Protein AF-A0A2G6QRQ7-F1 (afdb_monomer)

Foldseek 3Di:
DEEDEAEFAQLDPVRVVVSLVVQVVCVVVVYHYAYEYQEPNNVVVQVVSVHHYHHFPPHDDPVQSVVVVCVVVVNDPDHPDDPVRVVRRVVRVVVD

Secondary structure (DSSP, 8-state):
--EEEE---TT-HHHHHHHHHHHHHHHHTT-EEEEEES-STTHHHHHHTT--EEE-SSPPPHHHHHHHHHHHTTS----S--HHHHHHHHHHHTT-

Radius of gyration: 14.06 Å; Cα contacts (8 Å, |Δi|>4): 133; chains: 1; bounding box: 33×23×39 Å

Nearest PDB structures (foldseek):
  3l7o-assembly1_B  TM=7.047E-01  e=6.100E-02  Streptococcus mutans UA159
  7mi0-assembly1_A  TM=5.917E-01  e=1.782E-01  Rickettsia africae ESF-5
  3ixq-assembly1_D  TM=5.889E-01  e=4.552E-01  Methanocaldococcus jannaschii
  3lou-assembly1_A  TM=4.317E-01  e=5.951E-01  Burkholderia mallei ATCC 23344
  3d5n-assembly1_G  TM=4.537E-01  e=8.677E+00  Saccharolobus solfataricus

pLDDT: mean 96.85, std 2.37, range [80.69, 98.75]

Mean predicted aligned error: 2.42 Å

Solvent-accessible surface area (backbone atoms only — not comparable to full-atom values): 5448 Å² total; per-residue (Å²): 126,54,80,47,80,43,70,38,59,19,69,36,66,73,46,35,56,52,48,50,56,53,47,53,54,41,42,74,71,56,30,49,72,41,34,37,30,40,26,71,79,44,41,60,63,45,48,74,71,72,42,59,72,46,79,42,45,73,61,51,50,74,68,44,44,52,38,48,54,30,36,78,70,71,74,42,87,71,72,75,76,47,75,66,54,52,53,45,32,54,56,42,60,79,71,112

Sequence (96 aa):
MSRLLFAPETFNLGETSRGIEVAKAAQSGGHEVLFMGYSKRFADYITDAGFELKLLDPELTDAEANQMLAIDQGRSVRHPFTTEMVRTRVTSELNL

Structure (mmCIF, N/CA/C/O backbone):
data_AF-A0A2G6QRQ7-F1
#
_entry.id   AF-A0A2G6QRQ7-F1
#
loop_
_atom_site.group_PDB
_atom_site.id
_atom_site.type_symbol
_atom_site.label_atom_id
_atom_site.label_alt_id
_atom_site.label_comp_id
_atom_site.label_asym_id
_atom_site.label_entity_id
_atom_site.label_seq_id
_atom_site.pdbx_PDB_ins_code
_atom_site.Cartn_x
_atom_site.Cartn_y
_atom_site.Cartn_z
_atom_site.occupancy
_atom_site.B_iso_or_equiv
_atom_site.auth_seq_id
_atom_site.auth_comp_id
_atom_site.auth_asym_id
_atom_site.auth_atom_id
_atom_site.pdbx_PDB_model_num
ATOM 1 N N . MET A 1 1 ? -13.114 -12.156 17.042 1.00 80.69 1 MET A N 1
ATOM 2 C CA . MET A 1 1 ? -12.113 -11.092 16.846 1.00 80.69 1 MET A CA 1
ATOM 3 C C . MET A 1 1 ? -10.929 -11.712 16.128 1.00 80.69 1 MET A C 1
ATOM 5 O O . MET A 1 1 ? -10.381 -12.684 16.631 1.00 80.69 1 MET A O 1
ATOM 9 N N . SER A 1 2 ? -10.619 -11.220 14.932 1.00 95.00 2 SER A N 1
ATOM 10 C CA . SER A 1 2 ? -9.535 -11.719 14.073 1.00 95.00 2 SER A CA 1
ATOM 11 C C . SER A 1 2 ? -8.735 -10.526 13.565 1.00 95.00 2 SER A C 1
ATOM 13 O O . SER A 1 2 ? -9.302 -9.438 13.451 1.00 95.00 2 SER A O 1
ATOM 15 N N . ARG A 1 3 ? -7.458 -10.739 13.243 1.00 96.12 3 ARG A N 1
ATOM 16 C CA . ARG A 1 3 ? -6.611 -9.745 12.582 1.00 96.12 3 ARG A CA 1
ATOM 17 C C . ARG A 1 3 ? -6.667 -9.951 11.072 1.00 96.12 3 ARG A C 1
ATOM 19 O O . ARG A 1 3 ? -6.515 -11.080 10.609 1.00 96.12 3 ARG A O 1
ATOM 26 N N . LEU A 1 4 ? -6.906 -8.877 10.328 1.00 97.88 4 LEU A N 1
ATOM 27 C CA . LEU A 1 4 ? -6.955 -8.867 8.870 1.00 97.88 4 LEU A CA 1
ATOM 28 C C . LEU A 1 4 ? -5.819 -8.002 8.326 1.00 97.88 4 LEU A C 1
ATOM 30 O O . LEU A 1 4 ? -5.678 -6.842 8.714 1.00 97.88 4 LEU A O 1
ATOM 34 N N . LEU A 1 5 ? -5.030 -8.581 7.423 1.00 97.75 5 LEU A N 1
ATOM 35 C CA . LEU A 1 5 ? -3.982 -7.882 6.692 1.00 97.75 5 LEU A CA 1
ATOM 36 C C . LEU A 1 5 ? -4.514 -7.472 5.318 1.00 97.75 5 LEU A C 1
ATOM 38 O O . LEU A 1 5 ? -4.988 -8.314 4.556 1.00 97.75 5 LEU A O 1
ATOM 42 N N . PHE A 1 6 ? -4.404 -6.188 5.002 1.00 98.25 6 PHE A N 1
ATOM 43 C CA . PHE A 1 6 ? -4.675 -5.636 3.682 1.00 98.25 6 PHE A CA 1
ATOM 44 C C . PHE A 1 6 ? -3.348 -5.337 2.994 1.00 98.25 6 PHE A C 1
ATOM 46 O O . PHE A 1 6 ? -2.512 -4.621 3.536 1.00 98.25 6 PHE A O 1
ATOM 53 N N . ALA A 1 7 ? -3.162 -5.868 1.792 1.00 97.62 7 ALA A N 1
ATOM 54 C CA . ALA A 1 7 ? -1.947 -5.690 1.006 1.00 97.62 7 ALA A CA 1
ATOM 55 C C . ALA A 1 7 ? -2.270 -5.103 -0.376 1.00 97.62 7 ALA A C 1
ATOM 57 O O . ALA A 1 7 ? -2.053 -5.783 -1.377 1.00 97.62 7 ALA A O 1
ATOM 58 N N . PRO A 1 8 ? -2.869 -3.898 -0.452 1.00 97.00 8 PRO A N 1
ATOM 59 C CA . PRO A 1 8 ? -3.139 -3.289 -1.740 1.00 97.00 8 PRO A CA 1
ATOM 60 C C . PRO A 1 8 ? -1.823 -2.935 -2.438 1.00 97.00 8 PRO A C 1
ATOM 62 O O . PRO A 1 8 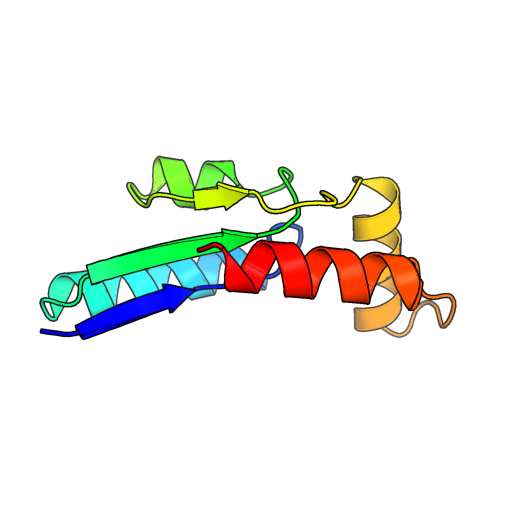? -0.854 -2.537 -1.785 1.00 97.00 8 PRO A O 1
ATOM 65 N N . GLU A 1 9 ? -1.804 -2.953 -3.767 1.00 96.38 9 GLU A N 1
ATOM 66 C CA . GLU A 1 9 ? -0.744 -2.280 -4.510 1.00 96.38 9 GLU A CA 1
ATOM 67 C C . GLU A 1 9 ? -0.833 -0.768 -4.250 1.00 96.38 9 GLU A C 1
ATOM 69 O O . GLU A 1 9 ? -1.577 -0.039 -4.905 1.00 96.38 9 GLU A O 1
ATOM 74 N N . THR A 1 10 ? -0.067 -0.258 -3.279 1.00 97.31 10 THR A N 1
ATOM 75 C CA . THR A 1 10 ? -0.125 1.144 -2.811 1.00 97.31 10 THR A CA 1
ATOM 76 C C . THR A 1 10 ? 0.352 2.177 -3.843 1.00 97.31 10 THR A C 1
ATOM 78 O O . THR A 1 10 ? 0.407 3.376 -3.569 1.00 97.31 10 THR A O 1
ATOM 81 N N . PHE A 1 11 ? 0.674 1.734 -5.061 1.00 96.88 11 PHE A N 1
ATOM 82 C CA . PHE A 1 11 ? 0.854 2.579 -6.241 1.00 96.88 11 PHE A CA 1
ATOM 83 C C . PHE A 1 11 ? -0.400 2.699 -7.121 1.00 96.88 11 PHE A C 1
ATOM 85 O O . PHE A 1 11 ? -0.384 3.439 -8.108 1.00 96.88 11 PHE A O 1
ATOM 92 N N . ASN A 1 12 ? -1.472 1.976 -6.793 1.00 97.38 12 ASN A N 1
ATOM 93 C CA . ASN A 1 12 ? -2.753 1.964 -7.483 1.00 97.38 12 ASN A CA 1
ATOM 94 C C . ASN A 1 12 ? -3.836 2.577 -6.580 1.00 97.38 12 ASN A C 1
ATOM 96 O O . ASN A 1 12 ? -4.247 1.997 -5.571 1.00 97.38 12 ASN A O 1
ATOM 100 N N . LEU A 1 13 ? -4.335 3.756 -6.963 1.00 96.56 13 LEU A N 1
ATOM 101 C CA . LEU A 1 13 ? -5.349 4.481 -6.194 1.00 96.56 13 LEU A CA 1
ATOM 102 C C . LEU A 1 13 ? -6.655 3.689 -6.069 1.00 96.56 13 LEU A C 1
ATOM 104 O O . LEU A 1 13 ? -7.295 3.709 -5.020 1.00 96.56 13 LEU A O 1
ATOM 108 N N . GLY A 1 14 ? -7.062 2.990 -7.131 1.00 96.38 14 GLY A N 1
ATOM 109 C CA . GLY A 1 14 ? -8.309 2.229 -7.144 1.00 96.38 14 GLY A CA 1
ATOM 110 C C . GLY A 1 14 ? -8.264 1.032 -6.200 1.00 96.38 14 GLY A C 1
ATOM 111 O O . GLY A 1 14 ? -9.261 0.706 -5.563 1.00 96.38 14 GLY A O 1
ATOM 112 N N . GLU A 1 15 ? -7.118 0.368 -6.087 1.00 96.44 15 GLU A N 1
ATOM 113 C CA . GLU A 1 15 ? -6.929 -0.715 -5.122 1.00 96.44 15 GLU A CA 1
ATOM 114 C C . GLU A 1 15 ? -6.823 -0.191 -3.690 1.00 96.44 15 GLU A C 1
ATOM 116 O O . GLU A 1 15 ? -7.549 -0.657 -2.814 1.00 96.44 15 GLU A O 1
ATOM 121 N N . THR A 1 16 ? -6.011 0.847 -3.482 1.00 98.31 16 THR A N 1
ATOM 122 C CA . THR A 1 16 ? -5.800 1.468 -2.168 1.00 98.31 16 THR A CA 1
ATOM 123 C C . THR A 1 16 ? -7.116 1.983 -1.577 1.00 98.31 16 THR A C 1
ATOM 125 O O . THR A 1 16 ? -7.487 1.615 -0.464 1.00 98.31 16 THR A O 1
ATOM 128 N N . SER A 1 17 ? -7.876 2.776 -2.341 1.00 98.38 17 SER A N 1
ATOM 129 C CA . SER A 1 17 ? -9.151 3.350 -1.881 1.00 98.38 17 SER A CA 1
ATOM 130 C C . SER A 1 17 ? -10.220 2.292 -1.598 1.00 98.38 17 SER A C 1
ATOM 132 O O . SER A 1 17 ? -10.897 2.368 -0.576 1.00 98.38 17 SER A O 1
ATOM 134 N N . ARG A 1 18 ? -10.351 1.259 -2.443 1.00 98.19 18 ARG A N 1
ATOM 135 C CA . ARG A 1 18 ? -11.284 0.149 -2.175 1.00 98.19 18 ARG A CA 1
ATOM 136 C C . ARG A 1 18 ? -10.867 -0.657 -0.948 1.00 98.19 18 ARG A C 1
ATOM 138 O O . ARG A 1 18 ? -11.729 -1.016 -0.151 1.00 98.19 18 ARG A O 1
ATOM 145 N N . GLY A 1 19 ? -9.567 -0.903 -0.779 1.00 98.25 19 GLY A N 1
ATOM 146 C CA . GLY A 1 19 ? -9.019 -1.565 0.404 1.00 98.25 19 GLY A CA 1
ATOM 147 C C . GLY A 1 19 ? -9.373 -0.823 1.693 1.00 98.25 19 GLY A C 1
ATOM 148 O O . GLY A 1 19 ? -9.837 -1.448 2.642 1.00 98.25 19 GLY A O 1
ATOM 149 N N . ILE A 1 20 ? -9.253 0.509 1.696 1.00 98.75 20 ILE A N 1
ATOM 150 C CA . ILE A 1 20 ? -9.625 1.370 2.831 1.00 98.75 20 ILE A CA 1
ATOM 151 C C . ILE A 1 20 ? -11.102 1.211 3.212 1.00 98.75 20 ILE A C 1
ATOM 153 O O . ILE A 1 20 ? -11.417 1.065 4.391 1.00 98.75 20 ILE A O 1
ATOM 157 N N . GLU A 1 21 ? -12.021 1.203 2.248 1.00 98.69 21 GLU A N 1
ATOM 158 C CA . GLU A 1 21 ? -13.452 1.079 2.561 1.00 98.69 21 GLU A CA 1
ATOM 159 C C . GLU A 1 21 ? -13.807 -0.303 3.130 1.00 98.69 21 GLU A C 1
ATOM 161 O O . GLU A 1 21 ? -14.568 -0.408 4.096 1.00 98.69 21 GLU A O 1
ATOM 166 N N . VAL A 1 22 ? -13.198 -1.371 2.604 1.00 98.50 22 VAL A N 1
ATOM 167 C CA . VAL A 1 22 ? -13.368 -2.723 3.161 1.00 98.50 22 VAL A CA 1
ATOM 168 C C . VAL A 1 22 ? -12.753 -2.818 4.563 1.00 98.50 22 VAL A C 1
ATOM 170 O O . VAL A 1 22 ? -13.355 -3.409 5.460 1.00 98.50 22 VAL A O 1
ATOM 173 N N . ALA A 1 23 ? -11.598 -2.192 4.788 1.00 98.56 23 ALA A N 1
ATOM 174 C CA . ALA A 1 23 ? -10.954 -2.111 6.095 1.00 98.56 23 ALA A CA 1
ATOM 175 C C . ALA A 1 23 ? -11.812 -1.377 7.136 1.00 98.56 23 ALA A C 1
ATOM 177 O O . ALA A 1 23 ? -11.951 -1.862 8.259 1.00 98.56 23 ALA A O 1
ATOM 178 N N . LYS A 1 24 ? -12.457 -0.260 6.771 1.00 98.62 24 LYS A N 1
ATOM 179 C CA . LYS A 1 24 ? -13.410 0.448 7.649 1.00 98.62 24 LYS A CA 1
ATOM 180 C C . LYS A 1 24 ? -14.576 -0.447 8.052 1.00 98.62 24 LYS A C 1
ATOM 182 O O . LYS A 1 24 ? -14.947 -0.486 9.228 1.00 98.62 24 LYS A O 1
ATOM 187 N N . ALA A 1 25 ? -15.137 -1.191 7.098 1.00 98.56 25 ALA A N 1
ATOM 188 C CA . ALA A 1 25 ? -16.207 -2.143 7.379 1.00 98.56 25 ALA A CA 1
ATOM 189 C C . ALA A 1 25 ? -15.735 -3.273 8.311 1.00 98.56 25 ALA A C 1
ATOM 191 O O . ALA A 1 25 ? -16.427 -3.609 9.271 1.00 98.56 25 ALA A O 1
ATOM 192 N N . ALA A 1 26 ? -14.535 -3.814 8.085 1.00 98.31 26 ALA A N 1
ATOM 193 C CA . ALA A 1 26 ? -13.955 -4.840 8.943 1.00 98.31 26 ALA A CA 1
ATOM 194 C C . ALA A 1 26 ? -13.690 -4.337 10.373 1.00 98.31 26 ALA A C 1
ATOM 196 O O . ALA A 1 26 ? -14.068 -5.000 11.340 1.00 98.31 26 ALA A O 1
ATOM 197 N N . GLN A 1 27 ? -13.102 -3.149 10.521 1.00 98.19 27 GLN A N 1
ATOM 198 C CA . GLN A 1 27 ? -12.867 -2.533 11.827 1.00 98.19 27 GLN A CA 1
ATOM 199 C C . GLN A 1 27 ? -14.186 -2.274 12.568 1.00 98.19 27 GLN A C 1
ATOM 201 O O . GLN A 1 27 ? -14.303 -2.596 13.750 1.00 98.19 27 GLN A O 1
ATOM 206 N N . SER A 1 28 ? -15.214 -1.791 11.862 1.00 98.06 28 SER A N 1
ATOM 207 C CA . SER A 1 28 ? -16.567 -1.612 12.417 1.00 98.06 28 SER A CA 1
ATOM 208 C C . SER A 1 28 ? -17.199 -2.936 12.867 1.00 98.06 28 SER A C 1
ATOM 210 O O . SER A 1 28 ? -17.979 -2.962 13.816 1.00 98.06 28 SER A O 1
ATOM 212 N N . GLY A 1 29 ? -16.836 -4.047 12.218 1.00 97.56 29 GLY A N 1
ATOM 213 C CA . GLY A 1 29 ? -17.204 -5.409 12.613 1.00 97.56 29 GLY A CA 1
ATOM 214 C C . GLY A 1 29 ? -16.414 -5.970 13.804 1.00 97.56 29 GLY A C 1
ATOM 215 O O . GLY A 1 29 ? -16.633 -7.118 14.189 1.00 97.56 29 GLY A O 1
ATOM 216 N N . GLY A 1 30 ? -15.499 -5.195 14.396 1.00 97.94 30 GLY A N 1
ATOM 217 C CA . GLY A 1 30 ? -14.687 -5.608 15.543 1.00 97.94 30 GLY A CA 1
ATOM 218 C C . GLY A 1 30 ? -13.439 -6.418 15.176 1.00 97.94 30 GLY A C 1
ATOM 219 O O . GLY A 1 30 ? -12.911 -7.149 16.018 1.00 97.94 30 GLY A O 1
ATOM 220 N N . HIS A 1 31 ? -12.976 -6.331 13.926 1.00 98.31 31 HIS A N 1
ATOM 221 C CA . HIS A 1 31 ? -11.698 -6.903 13.504 1.00 98.31 31 HIS A CA 1
ATOM 222 C C . HIS A 1 31 ? -10.547 -5.921 13.734 1.00 98.31 31 HIS A C 1
ATOM 224 O O . HIS A 1 31 ? -10.707 -4.708 13.614 1.00 98.31 31 HIS A O 1
ATOM 230 N N . GLU A 1 32 ? -9.366 -6.457 14.027 1.00 97.69 32 GLU A N 1
ATOM 231 C CA . GLU A 1 32 ? -8.133 -5.678 13.963 1.00 97.69 32 GLU A CA 1
ATOM 232 C C . GLU A 1 32 ? -7.675 -5.604 12.504 1.00 97.69 32 GLU A C 1
ATOM 234 O O . GLU A 1 32 ? -7.749 -6.600 11.779 1.00 97.69 32 GLU A O 1
ATOM 239 N N . VAL A 1 33 ? -7.207 -4.436 12.075 1.00 98.38 33 VAL A N 1
ATOM 240 C CA . VAL A 1 33 ? -6.826 -4.171 10.687 1.00 98.38 33 VAL A CA 1
ATOM 241 C C . VAL A 1 33 ? -5.396 -3.657 10.642 1.00 98.38 33 VAL A C 1
ATOM 243 O O . VAL A 1 33 ? -5.051 -2.729 11.368 1.00 98.38 33 VAL A O 1
ATOM 246 N N . LEU A 1 34 ? -4.598 -4.236 9.749 1.00 97.81 34 LEU A N 1
ATOM 247 C CA . LEU A 1 34 ? -3.257 -3.779 9.407 1.00 97.81 34 LEU A CA 1
ATOM 248 C C . LEU A 1 34 ? -3.145 -3.652 7.889 1.00 97.81 34 LEU A C 1
ATOM 250 O O . LEU A 1 34 ? -3.653 -4.513 7.168 1.00 97.81 34 LEU A O 1
ATOM 254 N N . PHE A 1 35 ? -2.454 -2.623 7.404 1.00 98.62 35 PHE A N 1
ATOM 255 C CA . PHE A 1 35 ? -2.049 -2.541 6.005 1.00 98.62 35 PHE A CA 1
ATOM 256 C C . PHE A 1 35 ? -0.563 -2.847 5.846 1.00 98.62 35 PHE A C 1
ATOM 258 O O . PHE A 1 35 ? 0.258 -2.473 6.684 1.00 98.62 35 PHE A O 1
ATOM 265 N N . MET A 1 36 ? -0.215 -3.460 4.719 1.00 98.44 36 MET A N 1
ATOM 266 C CA . MET A 1 36 ? 1.143 -3.490 4.194 1.00 98.44 36 MET A CA 1
ATOM 267 C C . MET A 1 36 ? 1.179 -2.969 2.758 1.00 98.44 36 MET A C 1
ATOM 269 O O . MET A 1 36 ? 0.162 -2.953 2.066 1.00 98.44 36 MET A O 1
ATOM 273 N N . GLY A 1 37 ? 2.359 -2.578 2.295 1.00 97.81 37 GLY A N 1
ATOM 274 C CA . GLY A 1 37 ? 2.572 -2.215 0.901 1.00 97.81 37 GLY A CA 1
ATOM 275 C C . GLY A 1 37 ? 4.041 -1.977 0.591 1.00 97.81 37 GLY A C 1
ATOM 276 O O . GLY A 1 37 ? 4.885 -1.963 1.484 1.00 97.81 37 GLY A O 1
ATOM 277 N N . TYR A 1 38 ? 4.336 -1.756 -0.686 1.00 98.00 38 TYR A N 1
ATOM 278 C CA . TYR A 1 38 ? 5.699 -1.490 -1.155 1.00 98.00 38 TYR A CA 1
ATOM 279 C C . TYR A 1 38 ? 5.879 -0.074 -1.705 1.00 98.00 38 TYR A C 1
ATOM 281 O O . TYR A 1 38 ? 7.005 0.348 -1.909 1.00 98.00 38 TYR A O 1
ATOM 289 N N . SER A 1 39 ? 4.815 0.687 -1.969 1.00 97.88 39 SER A N 1
ATOM 290 C CA . SER A 1 39 ? 4.912 2.036 -2.546 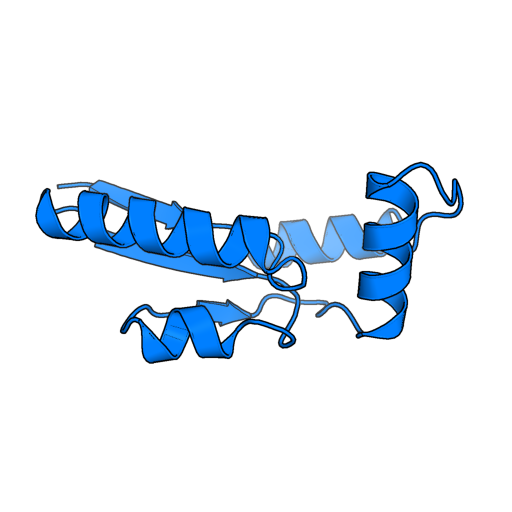1.00 97.88 39 SER A CA 1
ATOM 291 C C . SER A 1 39 ? 4.422 3.119 -1.589 1.00 97.88 39 SER A C 1
ATOM 293 O O . SER A 1 39 ? 3.398 2.965 -0.925 1.00 97.88 39 SER A O 1
ATOM 295 N N . LYS A 1 40 ? 5.110 4.261 -1.588 1.00 97.88 40 LYS A N 1
ATOM 296 C CA . LYS A 1 40 ? 4.690 5.472 -0.867 1.00 97.88 40 LYS A CA 1
ATOM 297 C C . LYS A 1 40 ? 3.619 6.283 -1.602 1.00 97.88 40 LYS A C 1
ATOM 299 O O . LYS A 1 40 ? 2.983 7.130 -0.991 1.00 97.88 40 LYS A O 1
ATOM 304 N N . ARG A 1 41 ? 3.389 6.024 -2.895 1.00 98.06 41 ARG A N 1
ATOM 305 C CA . ARG A 1 41 ? 2.595 6.892 -3.785 1.00 98.06 41 ARG A CA 1
ATOM 306 C C . ARG A 1 41 ? 1.184 7.203 -3.274 1.00 98.06 41 ARG A C 1
ATOM 308 O O . ARG A 1 41 ? 0.748 8.342 -3.392 1.00 98.06 41 ARG A O 1
ATOM 315 N N . PHE A 1 42 ? 0.477 6.211 -2.736 1.00 98.25 42 PHE A N 1
ATOM 316 C CA . PHE A 1 42 ? -0.835 6.394 -2.104 1.00 98.25 42 PHE A CA 1
ATOM 317 C C . PHE A 1 42 ? -0.853 5.917 -0.646 1.00 98.25 42 PHE A C 1
ATOM 319 O O . PHE A 1 42 ? -1.919 5.643 -0.102 1.00 98.25 42 PHE A O 1
ATOM 326 N N . ALA A 1 43 ? 0.315 5.836 -0.000 1.00 97.69 43 ALA A N 1
ATOM 327 C CA . ALA A 1 43 ? 0.431 5.459 1.408 1.00 97.69 43 ALA A CA 1
ATOM 328 C C . ALA A 1 43 ? -0.365 6.404 2.321 1.00 97.69 43 ALA A C 1
ATOM 330 O O . ALA A 1 43 ? -1.080 5.940 3.209 1.00 97.69 43 ALA A O 1
ATOM 331 N N . ASP A 1 44 ? -0.316 7.705 2.029 1.00 98.12 44 ASP A N 1
ATOM 332 C CA . ASP A 1 44 ? -0.974 8.736 2.835 1.00 98.12 44 ASP A CA 1
ATOM 333 C C . ASP A 1 44 ? -2.495 8.539 2.909 1.00 98.12 44 ASP A C 1
ATOM 335 O O . ASP A 1 44 ? -3.101 8.801 3.938 1.00 98.12 44 ASP A O 1
ATOM 339 N N . TYR A 1 45 ? -3.126 7.964 1.877 1.00 98.50 45 TYR A N 1
ATOM 340 C CA . TYR A 1 45 ? -4.567 7.673 1.901 1.00 98.50 45 TYR A CA 1
ATOM 341 C C . TYR A 1 45 ? -4.930 6.663 2.996 1.00 98.50 45 TYR A C 1
ATOM 343 O O . TYR A 1 45 ? -6.012 6.740 3.577 1.00 98.50 45 TYR A O 1
ATOM 351 N N . ILE A 1 46 ? -4.040 5.704 3.268 1.00 98.69 46 ILE A N 1
ATOM 352 C CA . ILE A 1 46 ? -4.233 4.690 4.308 1.00 98.69 46 ILE A CA 1
ATOM 353 C C . ILE A 1 46 ? -4.049 5.334 5.684 1.00 98.69 46 ILE A C 1
ATOM 355 O O . ILE A 1 46 ? -4.899 5.157 6.561 1.00 98.69 46 ILE A O 1
ATOM 359 N N . THR A 1 47 ? -2.978 6.110 5.865 1.00 98.31 47 THR A N 1
ATOM 360 C CA . THR A 1 47 ? -2.680 6.752 7.152 1.00 98.31 47 THR A CA 1
ATOM 361 C C . THR A 1 47 ? -3.684 7.849 7.498 1.00 98.31 47 THR A C 1
ATOM 363 O O . THR A 1 47 ? -4.125 7.923 8.643 1.00 98.31 47 THR A O 1
ATOM 366 N N . ASP A 1 48 ? -4.135 8.636 6.519 1.00 98.50 48 ASP A N 1
ATOM 367 C CA . ASP A 1 48 ? -5.166 9.669 6.691 1.00 98.50 48 ASP A CA 1
ATOM 368 C C . ASP A 1 48 ? -6.538 9.062 7.011 1.00 98.50 48 ASP A C 1
ATOM 370 O O . ASP A 1 48 ? -7.351 9.670 7.709 1.00 98.50 48 ASP A O 1
ATOM 374 N N . ALA A 1 49 ? -6.799 7.832 6.552 1.00 98.31 49 ALA A N 1
ATOM 375 C CA . ALA A 1 49 ? -7.979 7.062 6.940 1.00 98.31 49 ALA A CA 1
ATOM 376 C C . ALA A 1 49 ? -7.884 6.469 8.361 1.00 98.31 49 ALA A C 1
ATOM 378 O O . ALA A 1 49 ? -8.834 5.827 8.812 1.00 98.31 49 ALA A O 1
ATOM 379 N N . GLY A 1 50 ? -6.772 6.692 9.071 1.00 98.25 50 GLY A N 1
ATOM 380 C CA . GLY A 1 50 ? -6.553 6.248 10.446 1.00 98.25 50 GLY A CA 1
ATOM 381 C C . GLY A 1 50 ? -6.027 4.818 10.577 1.00 98.25 50 GLY A C 1
ATOM 382 O O . GLY A 1 50 ? -6.063 4.266 11.677 1.00 98.25 50 GLY A O 1
ATOM 383 N N . PHE A 1 51 ? -5.552 4.206 9.488 1.00 98.50 51 PHE A N 1
ATOM 384 C CA . PHE A 1 51 ? -4.970 2.864 9.517 1.00 98.50 51 PHE A CA 1
ATOM 385 C C . PHE A 1 51 ? -3.442 2.898 9.573 1.00 98.50 51 PHE A C 1
ATOM 387 O O . PHE A 1 51 ? -2.789 3.766 8.997 1.00 98.50 51 PHE A O 1
ATOM 394 N N . GLU A 1 52 ? -2.859 1.902 10.240 1.00 97.62 52 GLU A N 1
ATOM 395 C CA . GLU A 1 52 ? -1.418 1.667 10.206 1.00 97.62 52 GLU A CA 1
ATOM 396 C C . GLU A 1 52 ? -1.011 1.015 8.877 1.00 97.62 52 GLU A C 1
ATOM 398 O O . GLU A 1 52 ? -1.625 0.033 8.453 1.00 97.62 52 GLU A O 1
ATOM 403 N N . LEU A 1 53 ? 0.060 1.530 8.263 1.00 98.25 53 LEU A N 1
ATOM 404 C CA . LEU A 1 53 ? 0.704 0.956 7.083 1.00 98.25 53 LEU A CA 1
ATOM 405 C C . LEU A 1 53 ? 2.141 0.532 7.406 1.00 98.25 53 LEU A C 1
ATOM 407 O O . LEU A 1 53 ? 2.975 1.357 7.782 1.00 98.25 53 LEU A O 1
ATOM 411 N N . LYS A 1 54 ? 2.451 -0.744 7.177 1.00 98.19 54 LYS A N 1
ATOM 412 C CA . LYS A 1 54 ? 3.820 -1.266 7.141 1.00 98.19 54 LYS A CA 1
ATOM 413 C C . LYS A 1 54 ? 4.352 -1.209 5.713 1.00 98.19 54 LYS A C 1
ATOM 415 O O . LYS A 1 54 ? 3.945 -2.000 4.863 1.00 98.19 54 LYS A O 1
ATOM 420 N N . LEU A 1 55 ? 5.263 -0.275 5.450 1.00 97.88 55 LEU A N 1
ATOM 421 C CA . LEU A 1 55 ? 6.042 -0.306 4.215 1.00 97.88 55 LEU A CA 1
ATOM 422 C C . LEU A 1 55 ? 7.109 -1.391 4.327 1.00 97.88 55 LEU A C 1
ATOM 424 O O . LEU A 1 55 ? 7.892 -1.395 5.275 1.00 97.88 55 LEU A O 1
ATOM 428 N N . LEU A 1 56 ? 7.076 -2.321 3.380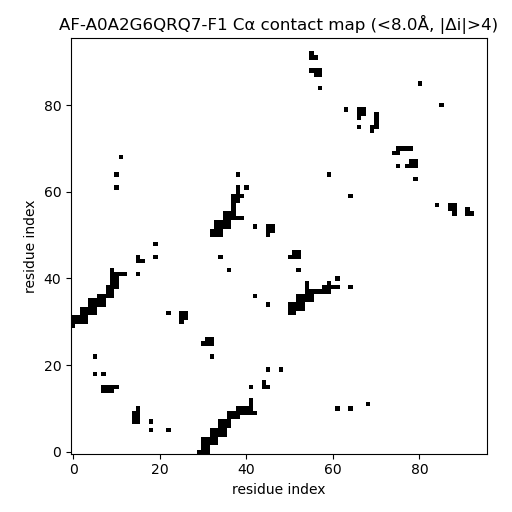 1.00 97.94 56 LEU A N 1
ATOM 429 C CA . LEU A 1 56 ? 7.965 -3.471 3.317 1.00 97.94 56 LEU A CA 1
ATOM 430 C C . LEU A 1 56 ? 9.072 -3.269 2.284 1.00 97.94 56 LEU A C 1
ATOM 432 O O . LEU A 1 56 ? 8.973 -2.436 1.381 1.00 97.94 56 LEU A O 1
ATOM 436 N N . ASP A 1 57 ? 10.103 -4.102 2.392 1.00 96.50 57 ASP A N 1
ATOM 437 C CA . ASP A 1 57 ? 11.314 -3.998 1.589 1.00 96.50 57 ASP A CA 1
ATOM 438 C C . ASP A 1 57 ? 11.444 -5.121 0.540 1.00 96.50 57 ASP A C 1
ATOM 440 O O . ASP A 1 57 ? 11.077 -6.271 0.797 1.00 96.50 57 ASP A O 1
ATOM 444 N N . PRO A 1 58 ? 12.037 -4.834 -0.634 1.00 97.00 58 PRO A N 1
ATOM 445 C CA . PRO A 1 58 ? 12.358 -3.500 -1.131 1.00 97.00 58 PRO A CA 1
ATOM 446 C C . PRO A 1 58 ? 11.100 -2.727 -1.552 1.00 97.00 58 PRO A C 1
ATOM 448 O O . PRO A 1 58 ? 10.229 -3.257 -2.263 1.00 97.00 58 PRO A O 1
ATOM 451 N N . GLU A 1 59 ? 11.063 -1.450 -1.166 1.00 97.38 59 GLU A N 1
ATOM 452 C CA . GLU A 1 59 ? 10.074 -0.491 -1.653 1.00 97.38 59 GLU A CA 1
ATOM 453 C C . GLU A 1 59 ? 10.096 -0.399 -3.190 1.00 97.38 59 GLU A C 1
ATOM 455 O O . GLU A 1 59 ? 11.109 -0.624 -3.853 1.00 97.38 59 GLU A O 1
ATOM 460 N N . LEU A 1 60 ? 8.949 -0.052 -3.761 1.00 96.62 60 LEU A N 1
ATOM 461 C CA . LEU A 1 60 ? 8.753 0.193 -5.173 1.00 96.62 60 LEU A CA 1
ATOM 462 C C . LEU A 1 60 ? 8.967 1.670 -5.485 1.00 96.62 60 LEU A C 1
ATOM 464 O O . LEU A 1 60 ? 8.268 2.538 -4.954 1.00 96.62 60 LEU A O 1
ATOM 468 N N . THR A 1 61 ? 9.877 1.953 -6.409 1.00 96.56 61 THR A N 1
ATOM 469 C CA . THR A 1 61 ? 10.057 3.310 -6.924 1.00 96.56 61 THR A CA 1
ATOM 470 C C . THR A 1 61 ? 8.873 3.734 -7.789 1.00 96.56 61 THR A C 1
ATOM 472 O O . THR A 1 61 ? 8.152 2.916 -8.367 1.00 96.56 61 THR A O 1
ATOM 475 N N . ASP A 1 62 ? 8.705 5.043 -7.970 1.00 97.06 62 ASP A N 1
ATOM 476 C CA . ASP A 1 62 ? 7.662 5.565 -8.850 1.00 97.06 62 ASP A CA 1
ATOM 477 C C . ASP A 1 62 ? 7.818 5.121 -10.314 1.00 97.06 62 ASP A C 1
ATOM 479 O O . ASP A 1 62 ? 6.825 4.942 -11.028 1.00 97.06 62 ASP A O 1
ATOM 483 N N . ALA A 1 63 ? 9.054 4.916 -10.767 1.00 96.56 63 ALA A N 1
ATOM 484 C CA . ALA A 1 63 ? 9.333 4.420 -12.108 1.00 96.56 63 ALA A CA 1
ATOM 485 C C . ALA A 1 63 ? 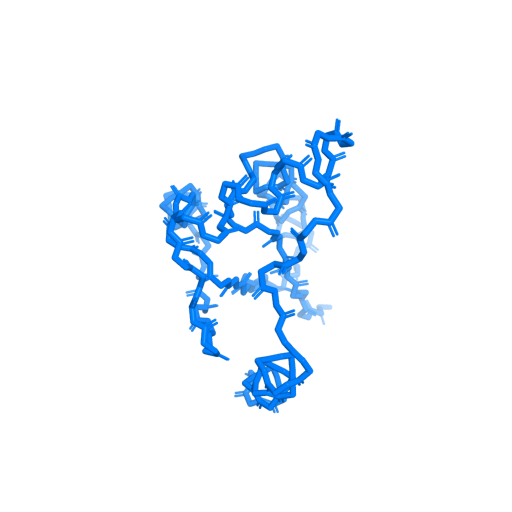8.849 2.972 -12.282 1.00 96.56 63 ALA A C 1
ATOM 487 O O . ALA A 1 63 ? 8.163 2.664 -13.258 1.00 96.56 63 ALA A O 1
ATOM 488 N N . GLU A 1 64 ? 9.141 2.100 -11.318 1.00 96.88 64 GLU A N 1
ATOM 489 C CA . GLU A 1 64 ? 8.700 0.704 -11.347 1.00 96.88 64 GLU A CA 1
ATOM 490 C C . GLU A 1 64 ? 7.180 0.588 -11.165 1.00 96.88 64 GLU A C 1
ATOM 492 O O . GLU A 1 64 ? 6.540 -0.199 -11.858 1.00 96.88 64 GLU A O 1
ATOM 497 N N . ALA A 1 65 ? 6.575 1.428 -10.320 1.00 97.00 65 ALA A N 1
ATOM 498 C CA . ALA A 1 65 ? 5.122 1.555 -10.203 1.00 97.00 65 ALA A CA 1
ATOM 499 C C . ALA A 1 65 ? 4.460 1.918 -11.541 1.00 97.00 65 ALA A C 1
ATOM 501 O O . ALA A 1 65 ? 3.469 1.310 -11.943 1.00 97.00 65 ALA A O 1
ATOM 502 N N . ASN A 1 66 ? 5.025 2.879 -12.276 1.00 96.62 66 ASN A N 1
ATOM 503 C CA . ASN A 1 66 ? 4.522 3.237 -13.605 1.00 96.62 66 ASN A CA 1
ATOM 504 C C . ASN A 1 66 ? 4.663 2.080 -14.601 1.00 96.62 66 ASN A C 1
ATOM 506 O O . ASN A 1 66 ? 3.788 1.885 -15.446 1.00 96.62 66 ASN A O 1
ATOM 510 N N . GLN A 1 67 ? 5.735 1.296 -14.489 1.00 96.50 67 GLN A N 1
ATOM 511 C CA . GLN A 1 67 ? 5.931 0.102 -15.301 1.00 96.50 67 GLN A CA 1
ATOM 512 C C . GLN A 1 67 ? 4.891 -0.981 -14.973 1.00 96.50 67 GLN A C 1
ATOM 514 O O . GLN A 1 67 ? 4.325 -1.556 -15.901 1.00 96.50 67 GLN A O 1
ATOM 519 N N . MET A 1 68 ? 4.571 -1.200 -13.693 1.00 95.56 68 MET A N 1
ATOM 520 C CA . MET A 1 68 ? 3.495 -2.109 -13.273 1.00 95.56 68 MET A CA 1
ATOM 521 C C . MET A 1 68 ? 2.131 -1.668 -13.800 1.00 95.56 68 MET A C 1
ATOM 523 O O . MET A 1 68 ? 1.418 -2.473 -14.391 1.00 95.56 68 MET A O 1
ATOM 527 N N . LEU A 1 69 ? 1.796 -0.380 -13.684 1.00 95.81 69 LEU A N 1
ATOM 528 C CA . LEU A 1 69 ? 0.550 0.164 -14.237 1.00 95.81 69 LEU A CA 1
ATOM 529 C C . LEU A 1 69 ? 0.470 -0.001 -15.761 1.00 95.81 69 LEU A C 1
ATOM 531 O O . LEU A 1 69 ? -0.608 -0.221 -16.309 1.00 95.81 69 LEU A O 1
ATOM 5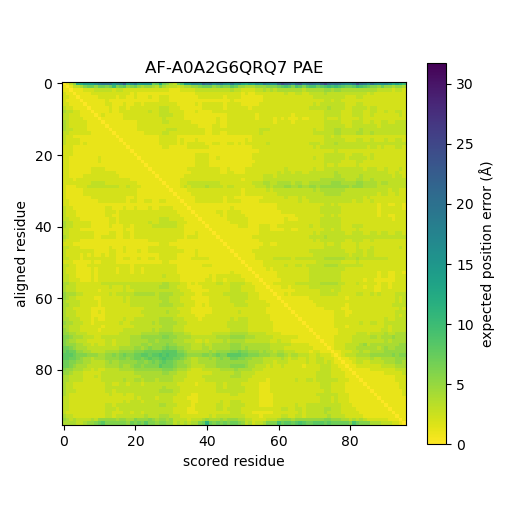35 N N . ALA A 1 70 ? 1.597 0.105 -16.470 1.00 96.38 70 ALA A N 1
ATOM 536 C CA . ALA A 1 70 ? 1.631 -0.151 -17.905 1.00 96.38 70 ALA A CA 1
ATOM 537 C C . ALA A 1 70 ? 1.367 -1.630 -18.232 1.00 96.38 70 ALA A C 1
ATOM 539 O O . ALA A 1 70 ? 0.689 -1.901 -19.218 1.00 96.38 70 ALA A O 1
ATOM 540 N N . ILE A 1 71 ? 1.865 -2.571 -17.424 1.00 95.00 71 ILE A N 1
ATOM 541 C CA . ILE A 1 71 ? 1.600 -4.010 -17.595 1.00 95.00 71 ILE A CA 1
ATOM 542 C C . ILE A 1 71 ? 0.134 -4.332 -17.314 1.00 95.00 71 ILE A C 1
ATOM 544 O O . ILE A 1 71 ? -0.506 -4.965 -18.148 1.00 95.00 71 ILE A O 1
ATOM 548 N N . ASP A 1 72 ? -0.406 -3.852 -16.192 1.00 91.81 72 ASP A N 1
ATOM 549 C CA . ASP A 1 72 ? -1.806 -4.061 -15.789 1.00 91.81 72 ASP A CA 1
ATOM 550 C C . ASP A 1 72 ? -2.790 -3.582 -16.874 1.00 91.81 72 ASP A C 1
ATOM 552 O O . ASP A 1 72 ? -3.795 -4.219 -17.176 1.00 91.81 72 ASP A O 1
ATOM 556 N N . GLN A 1 73 ? -2.438 -2.497 -17.567 1.00 94.62 73 GLN A N 1
ATOM 557 C CA . GLN A 1 73 ? -3.225 -1.932 -18.667 1.00 94.62 73 GLN A CA 1
ATOM 558 C C . GLN A 1 73 ? -2.914 -2.546 -20.044 1.00 94.62 73 GLN A C 1
ATOM 560 O O . GLN A 1 73 ? -3.373 -2.028 -21.062 1.00 94.62 73 GLN A O 1
ATOM 565 N N . GLY A 1 74 ? -2.091 -3.596 -20.112 1.00 95.81 74 GLY A N 1
ATOM 566 C CA . GLY A 1 74 ? -1.701 -4.254 -21.363 1.00 95.81 74 GLY A CA 1
ATOM 567 C C . GLY A 1 74 ? -0.825 -3.402 -22.292 1.00 95.81 74 GLY A C 1
ATOM 568 O O . GLY A 1 74 ? -0.687 -3.712 -23.473 1.00 95.81 74 GLY A O 1
ATOM 569 N N . ARG A 1 75 ? -0.226 -2.318 -21.784 1.00 96.88 75 ARG A N 1
ATOM 570 C CA . ARG A 1 75 ? 0.633 -1.381 -22.534 1.00 96.88 75 ARG A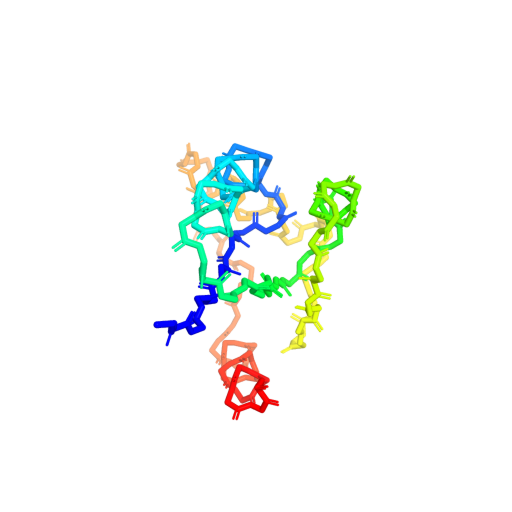 CA 1
ATOM 571 C C . ARG A 1 75 ? 2.115 -1.767 -22.520 1.00 96.88 75 ARG A C 1
ATOM 573 O O . ARG A 1 75 ? 2.917 -1.124 -23.192 1.00 96.88 75 ARG A O 1
ATOM 580 N N . SER A 1 76 ? 2.501 -2.782 -21.748 1.00 95.56 76 SER A N 1
ATOM 581 C CA . SER A 1 76 ? 3.873 -3.288 -21.658 1.00 95.56 76 SER A CA 1
ATOM 582 C C . SER A 1 76 ? 3.882 -4.769 -21.283 1.00 95.56 76 SER A C 1
ATOM 584 O O . SER A 1 76 ? 2.989 -5.246 -20.593 1.00 95.56 76 SER A O 1
ATOM 586 N N . VAL A 1 77 ? 4.935 -5.476 -21.692 1.00 93.31 77 VAL A N 1
ATOM 587 C CA . VAL A 1 77 ? 5.262 -6.839 -21.228 1.00 93.31 77 VAL A CA 1
ATOM 588 C C . VAL A 1 77 ? 6.558 -6.882 -20.416 1.00 93.31 77 VAL A C 1
ATOM 590 O O . VAL A 1 77 ? 6.938 -7.922 -19.885 1.00 93.31 77 VAL A O 1
ATOM 593 N N . ARG A 1 78 ? 7.277 -5.755 -20.327 1.00 92.06 78 ARG A N 1
ATOM 594 C CA . ARG A 1 78 ? 8.522 -5.672 -19.563 1.00 92.06 78 ARG A CA 1
ATOM 595 C C . ARG A 1 78 ? 8.168 -5.510 -18.094 1.00 92.06 78 ARG A C 1
ATOM 597 O O . ARG A 1 78 ? 7.636 -4.467 -17.725 1.00 92.06 78 ARG A O 1
ATOM 604 N N . HIS A 1 79 ? 8.530 -6.490 -17.276 1.00 93.12 79 HIS A N 1
ATOM 605 C CA . HIS A 1 79 ? 8.282 -6.496 -15.836 1.00 93.12 79 HIS A CA 1
ATOM 606 C C . HIS A 1 79 ? 9.392 -5.773 -15.046 1.00 93.12 79 HIS A C 1
ATOM 608 O O . HIS A 1 79 ? 10.562 -5.938 -15.403 1.00 93.12 79 HIS A O 1
ATOM 614 N N . PRO A 1 80 ? 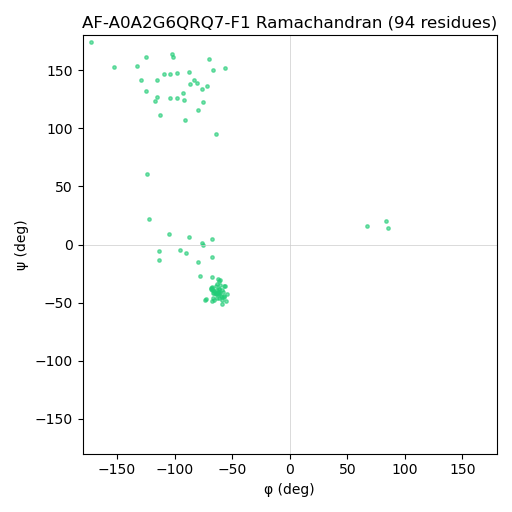9.072 -4.957 -14.020 1.00 93.12 80 PRO A N 1
ATOM 615 C CA . PRO A 1 80 ? 10.085 -4.319 -13.176 1.00 93.12 80 PRO A CA 1
ATOM 616 C C . PRO A 1 80 ? 10.677 -5.281 -12.141 1.00 93.12 80 PRO A C 1
ATOM 618 O O . PRO A 1 80 ? 11.821 -5.107 -11.737 1.00 93.12 80 PRO A O 1
ATOM 621 N N . PHE A 1 81 ? 9.929 -6.305 -11.716 1.00 94.88 81 PHE A N 1
ATOM 622 C CA . PHE A 1 81 ? 10.403 -7.202 -10.660 1.00 94.88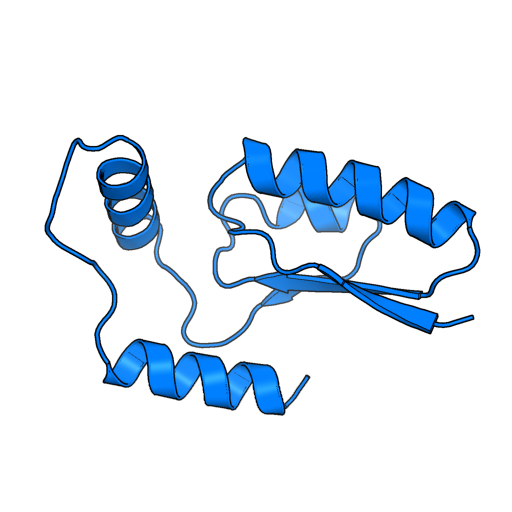 81 PHE A CA 1
ATOM 623 C C . PHE A 1 81 ? 11.308 -8.294 -11.214 1.00 94.88 81 PHE A C 1
ATOM 625 O O . PHE A 1 81 ? 11.029 -8.888 -12.259 1.00 94.88 81 PHE A O 1
ATOM 632 N N . THR A 1 82 ? 12.345 -8.604 -10.445 1.00 95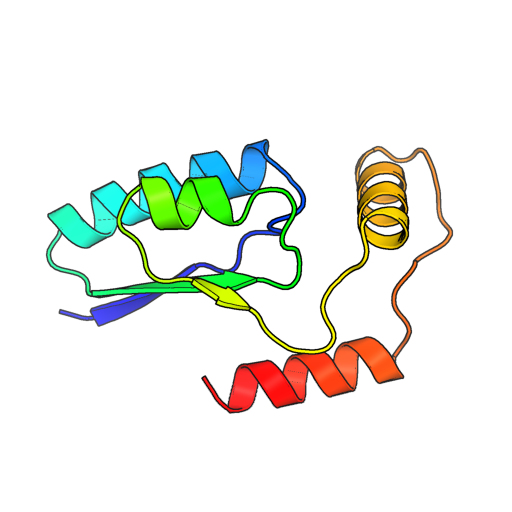.56 82 THR A N 1
ATOM 633 C CA . THR A 1 82 ? 13.193 -9.782 -10.619 1.00 95.56 82 THR A CA 1
ATOM 634 C C . THR A 1 82 ? 12.801 -10.864 -9.613 1.00 95.56 82 THR A C 1
ATOM 636 O O . THR A 1 82 ? 12.189 -10.584 -8.581 1.00 95.56 82 THR A O 1
ATOM 639 N N . THR A 1 83 ? 13.200 -12.112 -9.865 1.00 97.38 83 THR A N 1
ATOM 640 C CA . THR A 1 83 ? 13.017 -13.210 -8.900 1.00 97.38 83 THR A CA 1
ATOM 641 C C . THR A 1 83 ? 13.670 -12.909 -7.549 1.00 97.38 83 THR A C 1
ATOM 643 O O . THR A 1 83 ? 13.138 -13.283 -6.507 1.00 97.38 83 THR A O 1
ATOM 646 N N . GLU A 1 84 ? 14.818 -12.229 -7.555 1.00 97.31 84 GLU A N 1
ATOM 647 C CA . GLU A 1 84 ? 15.513 -11.806 -6.337 1.00 97.31 84 GLU A CA 1
ATOM 648 C C . GLU A 1 84 ? 14.693 -10.780 -5.554 1.00 97.31 84 GLU A C 1
ATOM 650 O O . GLU A 1 84 ? 14.460 -10.978 -4.365 1.00 97.31 84 GLU A O 1
ATOM 655 N N . MET A 1 85 ? 14.171 -9.749 -6.228 1.00 96.50 85 MET A N 1
ATOM 656 C CA . MET A 1 85 ? 13.293 -8.757 -5.604 1.00 96.50 85 MET A CA 1
ATOM 657 C C . MET A 1 85 ? 12.092 -9.429 -4.933 1.00 96.50 85 MET A C 1
ATOM 659 O O . MET A 1 85 ? 11.822 -9.173 -3.763 1.00 96.50 85 MET A O 1
ATOM 663 N N . VAL A 1 86 ? 11.408 -10.331 -5.644 1.00 96.88 86 VAL A N 1
ATOM 664 C CA . VAL A 1 86 ? 10.247 -11.054 -5.102 1.00 96.88 86 VAL A CA 1
ATOM 665 C C . VAL A 1 86 ? 10.640 -11.916 -3.897 1.00 96.88 86 VAL A C 1
ATOM 667 O O . VAL A 1 86 ? 9.927 -11.932 -2.899 1.00 96.88 86 VAL A O 1
ATOM 670 N N . ARG A 1 87 ? 11.796 -12.592 -3.930 1.00 98.00 87 ARG A N 1
ATOM 671 C CA . ARG A 1 87 ? 12.290 -13.378 -2.785 1.00 98.00 87 ARG A CA 1
ATOM 672 C C . ARG A 1 87 ? 12.544 -12.506 -1.552 1.00 98.00 87 ARG A C 1
ATOM 674 O O . ARG A 1 87 ? 12.214 -12.917 -0.438 1.00 98.00 87 ARG A O 1
ATOM 681 N N . THR A 1 88 ? 13.113 -11.319 -1.743 1.00 97.75 88 THR A N 1
ATOM 682 C CA . THR A 1 88 ? 13.340 -10.366 -0.650 1.00 97.75 88 THR A CA 1
ATOM 683 C C . THR A 1 88 ? 12.015 -9.865 -0.079 1.00 97.75 88 THR A C 1
ATOM 685 O O . THR A 1 88 ? 11.854 -9.859 1.139 1.00 97.75 88 THR A O 1
ATOM 688 N N . ARG A 1 89 ? 11.030 -9.569 -0.937 1.00 97.06 89 ARG A N 1
ATOM 689 C CA . ARG A 1 89 ? 9.678 -9.171 -0.515 1.00 97.06 89 ARG A CA 1
ATOM 690 C C . ARG A 1 89 ? 8.987 -10.226 0.336 1.00 97.06 89 ARG A C 1
ATOM 692 O O . ARG A 1 89 ? 8.554 -9.905 1.435 1.00 97.06 89 ARG A O 1
ATOM 699 N N . VAL A 1 90 ? 9.004 -11.487 -0.095 1.00 97.56 90 VAL A N 1
ATOM 700 C CA . VAL A 1 90 ? 8.461 -12.608 0.695 1.00 97.56 90 VAL A CA 1
ATOM 701 C C . VAL A 1 90 ? 9.160 -12.723 2.050 1.00 97.56 90 VAL A C 1
ATOM 703 O O . VAL A 1 90 ? 8.523 -12.967 3.068 1.00 97.56 90 VAL A O 1
ATOM 706 N N . THR A 1 91 ? 10.478 -12.515 2.099 1.00 97.81 91 THR A N 1
ATOM 707 C CA . THR A 1 91 ? 11.203 -12.501 3.380 1.00 97.81 91 THR A CA 1
ATOM 708 C C . THR A 1 91 ? 10.731 -11.357 4.279 1.00 97.81 91 THR A C 1
ATOM 710 O O . THR A 1 91 ? 10.590 -11.551 5.482 1.00 97.81 91 THR A O 1
ATOM 713 N N . SER A 1 92 ? 10.465 -10.178 3.716 1.00 96.62 92 SER A N 1
ATOM 714 C CA . SER A 1 92 ? 9.916 -9.040 4.459 1.00 96.62 92 SER A CA 1
ATOM 715 C C . SER A 1 92 ? 8.506 -9.337 4.991 1.00 96.62 92 SER A C 1
ATOM 717 O O . SER A 1 92 ? 8.244 -9.090 6.164 1.00 96.62 92 SER A O 1
ATOM 719 N N . GLU A 1 93 ? 7.646 -9.968 4.184 1.00 96.94 93 GLU A N 1
ATOM 720 C CA . GLU A 1 93 ? 6.284 -10.377 4.571 1.00 96.94 93 GLU A CA 1
ATOM 721 C C . GLU A 1 93 ? 6.271 -11.385 5.728 1.00 96.94 93 GLU A C 1
ATOM 723 O O . GLU A 1 93 ? 5.427 -11.298 6.613 1.00 96.94 93 GLU A O 1
ATOM 728 N N . LEU A 1 94 ? 7.219 -12.328 5.760 1.00 96.69 94 LEU A N 1
ATOM 729 C CA . LEU A 1 94 ? 7.322 -13.327 6.832 1.00 96.69 94 LEU A CA 1
ATOM 730 C C . LEU A 1 94 ? 7.711 -12.737 8.200 1.00 96.69 94 LEU A C 1
ATOM 732 O O . LEU A 1 94 ? 7.647 -13.452 9.199 1.00 96.69 94 LEU A O 1
ATOM 736 N N . ASN A 1 95 ? 8.128 -11.468 8.249 1.00 93.38 95 ASN A N 1
ATOM 737 C CA . ASN A 1 95 ? 8.515 -10.764 9.474 1.00 93.38 95 ASN A CA 1
ATOM 738 C C . ASN A 1 95 ? 7.460 -9.743 9.959 1.00 93.38 95 ASN A C 1
ATOM 740 O O . ASN A 1 95 ? 7.763 -8.964 10.864 1.00 93.38 95 ASN A O 1
ATOM 744 N N . LEU A 1 96 ? 6.259 -9.729 9.360 1.00 88.81 96 LEU A N 1
ATOM 745 C CA . LEU A 1 96 ? 5.095 -8.937 9.798 1.00 88.81 96 LEU A CA 1
ATOM 746 C C . LEU A 1 96 ? 4.432 -9.515 11.056 1.00 88.81 96 LEU A C 1
ATOM 748 O O . LEU A 1 96 ? 4.222 -8.730 12.010 1.00 88.81 96 LEU A O 1
#